Protein AF-A0AAU7ZSG3-F1 (afdb_monomer_lite)

Secondary structure (DSSP, 8-state):
---EEEEEEEE-TTT--EEEEEEETTEEEEEEEEEES----EEEE--TTS-SPPEEEE---HHHHHHHTSS--

Organism: NCBI:txid3069686

Radius of gyration: 14.84 Å; chains: 1; bounding box: 44×33×29 Å

pLDDT: mean 82.83, std 14.37, range [45.94, 96.75]

Foldseek 3Di:
DAQWDFPAKDADPVQRWIWTWTAGVVGNVDIDIDTPSDDWDWDWDDPPVNDDDIDIDIDDDPVVCVSVVVDDD

Sequence (73 aa):
MSTKTSLKYERDQATGQQVHLYQDVFDEENVYLEIEGFSFDAASSVELSGNGPARLTIRFPNAWARKLGLLES

Structure (mmCIF, N/CA/C/O backbone):
data_AF-A0AAU7ZSG3-F1
#
_entry.id   AF-A0AAU7ZSG3-F1
#
loop_
_atom_site.group_PDB
_atom_site.id
_atom_site.type_symbol
_atom_site.label_atom_id
_atom_site.label_alt_id
_atom_site.label_comp_id
_atom_site.label_asym_id
_atom_site.label_entity_id
_atom_site.label_seq_id
_atom_site.pdbx_PDB_ins_code
_atom_site.Cartn_x
_atom_site.Cartn_y
_atom_site.Cartn_z
_atom_site.occupancy
_atom_site.B_iso_or_equiv
_atom_site.auth_seq_id
_atom_site.auth_comp_id
_atom_site.auth_asym_id
_atom_site.auth_atom_id
_atom_site.pdbx_PDB_model_num
ATOM 1 N N . MET A 1 1 ? 2.649 18.544 10.533 1.00 60.00 1 MET A N 1
ATOM 2 C CA . MET A 1 1 ? 2.616 17.434 11.509 1.00 60.00 1 MET A CA 1
ATOM 3 C C . MET A 1 1 ? 1.713 16.370 10.902 1.00 60.00 1 MET A C 1
ATOM 5 O O . MET A 1 1 ? 0.668 16.754 10.395 1.00 60.00 1 MET A O 1
ATOM 9 N N . SER A 1 2 ? 2.156 15.114 10.802 1.00 79.94 2 SER A N 1
ATOM 10 C CA . SER A 1 2 ? 1.372 14.041 10.162 1.00 79.94 2 SER A CA 1
ATOM 11 C C . SER A 1 2 ? 0.416 13.413 11.177 1.00 79.94 2 SER A C 1
ATOM 13 O O . SER A 1 2 ? 0.825 13.193 12.313 1.00 79.94 2 SER A O 1
ATOM 15 N N . THR A 1 3 ? -0.818 13.122 10.767 1.00 89.81 3 THR A N 1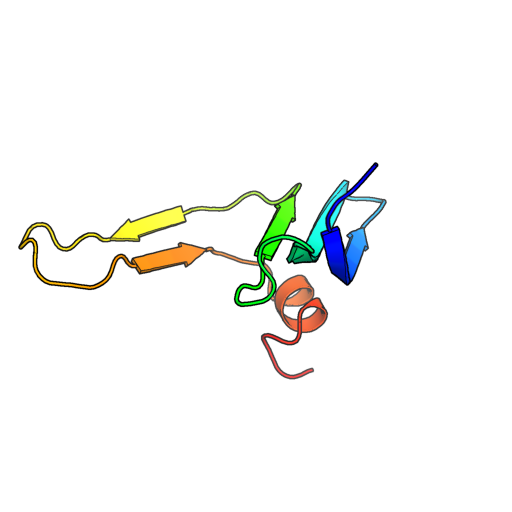
ATOM 16 C CA . THR A 1 3 ? -1.847 12.403 11.548 1.00 89.81 3 THR A CA 1
ATOM 17 C C . THR A 1 3 ? -1.784 10.887 11.343 1.00 89.81 3 THR A C 1
ATOM 19 O O . THR A 1 3 ? -2.560 10.143 11.930 1.00 89.81 3 THR A O 1
ATOM 22 N N . LYS A 1 4 ? -0.849 10.421 10.507 1.00 95.19 4 LYS A N 1
ATOM 23 C CA . LYS A 1 4 ? -0.718 9.020 10.106 1.00 95.19 4 LYS A CA 1
ATOM 24 C C . LYS A 1 4 ? 0.122 8.226 11.102 1.00 95.19 4 LYS A C 1
ATOM 26 O O . LYS A 1 4 ? 1.311 8.509 11.272 1.00 95.19 4 LYS A O 1
ATOM 31 N N . THR A 1 5 ? -0.458 7.173 11.658 1.00 94.88 5 THR A N 1
ATOM 32 C CA . THR A 1 5 ? 0.239 6.130 12.411 1.00 94.88 5 THR A CA 1
ATOM 33 C C . THR A 1 5 ? 0.610 4.993 11.465 1.00 94.88 5 THR A C 1
ATOM 35 O O . THR A 1 5 ? -0.247 4.243 11.000 1.00 94.88 5 THR A O 1
ATOM 38 N N . SER A 1 6 ? 1.898 4.876 11.141 1.00 95.12 6 SER A N 1
ATOM 39 C CA . SER A 1 6 ? 2.401 3.874 10.195 1.00 95.12 6 SER A CA 1
ATOM 40 C C . SER A 1 6 ? 2.267 2.451 10.734 1.00 95.12 6 SER A C 1
ATOM 42 O O . SER A 1 6 ? 2.838 2.126 11.771 1.00 95.12 6 SER A O 1
ATOM 44 N N . LEU A 1 7 ? 1.601 1.589 9.968 1.00 93.56 7 LEU A N 1
ATOM 45 C CA . LEU A 1 7 ? 1.569 0.143 10.191 1.00 93.56 7 LEU A CA 1
ATOM 46 C C . LEU A 1 7 ? 2.646 -0.565 9.366 1.00 93.56 7 LEU A C 1
ATOM 48 O O . LEU A 1 7 ? 3.327 -1.466 9.851 1.00 93.56 7 LEU A O 1
ATOM 52 N N . LYS A 1 8 ? 2.813 -0.149 8.106 1.00 94.06 8 LYS A N 1
ATOM 53 C CA . LYS A 1 8 ? 3.823 -0.694 7.200 1.00 94.06 8 LYS A CA 1
ATOM 54 C C . LYS A 1 8 ? 4.286 0.363 6.220 1.00 94.06 8 LYS A C 1
ATOM 56 O O . LYS A 1 8 ? 3.466 1.066 5.641 1.00 94.06 8 LYS A O 1
ATOM 61 N N . TYR A 1 9 ? 5.590 0.465 6.018 1.00 94.75 9 TYR A N 1
ATOM 62 C CA . TYR A 1 9 ? 6.161 1.421 5.084 1.00 94.75 9 TYR A CA 1
ATOM 63 C C . TYR A 1 9 ? 7.338 0.790 4.360 1.00 94.75 9 TYR A C 1
ATOM 65 O O . TYR A 1 9 ? 8.260 0.286 4.994 1.00 94.75 9 TYR A O 1
ATOM 73 N N . GLU A 1 10 ? 7.295 0.827 3.035 1.00 95.12 10 GLU A N 1
ATOM 74 C CA . GLU A 1 10 ? 8.340 0.293 2.171 1.00 95.12 10 GLU A CA 1
ATOM 75 C C . GLU A 1 10 ? 8.597 1.285 1.046 1.00 95.12 10 GLU A C 1
ATOM 77 O O . GLU A 1 10 ? 7.660 1.770 0.409 1.00 95.12 10 GLU A O 1
ATOM 82 N N . ARG A 1 11 ? 9.871 1.568 0.778 1.00 94.69 11 ARG A N 1
ATOM 83 C CA . ARG A 1 11 ? 10.286 2.496 -0.274 1.00 94.69 11 ARG A CA 1
ATOM 84 C C . ARG A 1 11 ? 11.491 1.958 -1.020 1.00 94.69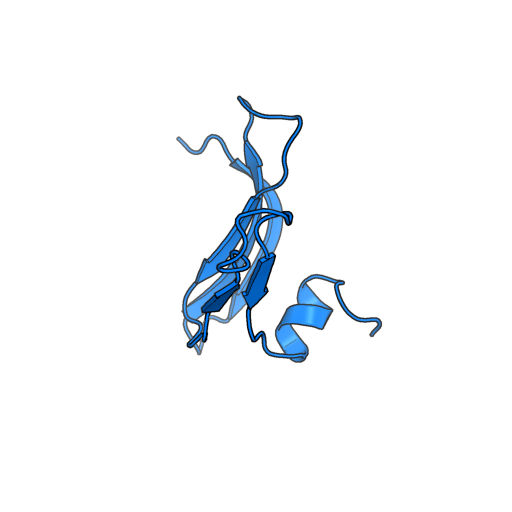 11 ARG A C 1
ATOM 86 O O . ARG A 1 11 ? 12.457 1.498 -0.419 1.00 94.69 11 ARG A O 1
ATOM 93 N N . ASP A 1 12 ? 11.440 2.068 -2.336 1.00 93.12 12 ASP A N 1
ATOM 94 C CA . ASP A 1 12 ? 12.549 1.782 -3.227 1.00 93.12 12 ASP A CA 1
ATOM 95 C C . ASP A 1 12 ? 13.158 3.109 -3.701 1.00 93.12 12 ASP A C 1
ATOM 97 O O . ASP A 1 12 ? 12.515 3.911 -4.377 1.00 93.12 12 ASP A O 1
ATOM 101 N N . GLN A 1 13 ? 14.405 3.367 -3.302 1.00 93.00 13 GLN A N 1
ATOM 102 C CA . GLN A 1 13 ? 15.104 4.619 -3.612 1.00 93.00 13 GLN A CA 1
ATOM 103 C C . GLN A 1 13 ? 15.488 4.739 -5.094 1.00 93.00 13 GLN A C 1
ATOM 105 O O . GLN A 1 13 ? 15.620 5.852 -5.592 1.00 93.00 13 GLN A O 1
ATOM 110 N N . ALA A 1 14 ? 15.674 3.620 -5.799 1.00 92.75 14 ALA A N 1
ATOM 111 C CA . ALA A 1 14 ? 16.113 3.625 -7.193 1.00 92.75 14 ALA A CA 1
ATOM 112 C C . AL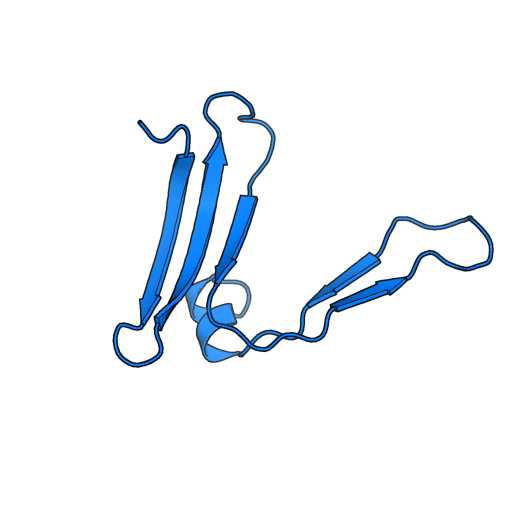A A 1 14 ? 14.959 3.956 -8.147 1.00 92.75 14 ALA A C 1
ATOM 114 O O . ALA A 1 14 ? 15.147 4.648 -9.144 1.00 92.75 14 ALA A O 1
ATOM 115 N N . THR A 1 15 ? 13.763 3.463 -7.833 1.00 89.25 15 THR A N 1
ATOM 116 C CA . THR A 1 15 ? 12.558 3.654 -8.654 1.00 89.25 15 THR A CA 1
ATOM 117 C C . THR A 1 15 ? 11.657 4.778 -8.149 1.00 89.25 15 THR A C 1
ATOM 119 O O . THR A 1 15 ? 10.789 5.238 -8.886 1.00 89.25 15 THR A O 1
ATOM 122 N N . GLY A 1 16 ? 11.829 5.211 -6.896 1.00 90.94 16 GLY A N 1
ATOM 123 C CA . GLY A 1 16 ? 10.932 6.159 -6.234 1.00 90.94 16 GLY A CA 1
ATOM 124 C C . GLY A 1 16 ? 9.587 5.554 -5.818 1.00 90.94 16 GLY A C 1
ATOM 125 O O . GLY A 1 16 ? 8.741 6.276 -5.300 1.00 90.94 16 GLY A O 1
ATOM 126 N N . GLN A 1 17 ? 9.383 4.249 -6.019 1.00 93.12 17 GLN A N 1
ATOM 127 C CA . GLN A 1 17 ? 8.160 3.555 -5.627 1.00 93.12 17 GLN A CA 1
ATOM 128 C C . GLN A 1 17 ? 8.056 3.441 -4.110 1.00 93.12 17 GLN A C 1
ATOM 130 O O . GLN A 1 17 ? 9.040 3.126 -3.432 1.00 93.12 17 GLN A O 1
ATOM 135 N N . GLN A 1 18 ? 6.856 3.641 -3.573 1.00 94.38 18 GLN A N 1
AT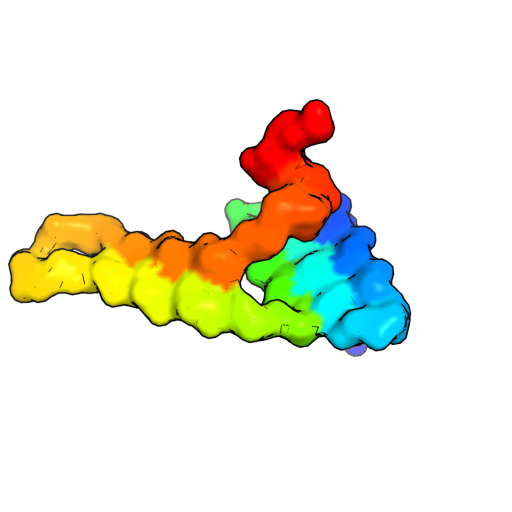OM 136 C CA . GLN A 1 18 ? 6.601 3.440 -2.153 1.00 94.38 18 GLN A CA 1
ATOM 137 C C . GLN A 1 18 ? 5.182 2.964 -1.864 1.00 94.38 18 GLN A C 1
ATOM 139 O O . GLN A 1 18 ? 4.232 3.301 -2.571 1.00 94.38 18 GLN A O 1
ATOM 144 N N . VAL A 1 19 ? 5.051 2.205 -0.780 1.00 93.75 19 VAL A N 1
ATOM 145 C CA . VAL A 1 19 ? 3.763 1.864 -0.180 1.00 93.75 19 VAL A CA 1
ATOM 146 C C . VAL A 1 19 ? 3.745 2.247 1.288 1.00 93.75 19 VAL A C 1
ATOM 148 O O . VAL A 1 19 ? 4.726 2.042 2.008 1.00 93.75 19 VAL A O 1
ATOM 151 N N . HIS A 1 20 ? 2.613 2.775 1.736 1.00 95.06 20 HIS A N 1
ATOM 152 C CA . HIS A 1 20 ? 2.389 3.164 3.120 1.00 95.06 20 HIS A CA 1
ATOM 153 C C . HIS A 1 20 ? 1.018 2.667 3.566 1.00 95.06 20 HIS A C 1
ATOM 155 O O . HIS A 1 20 ? -0.008 3.167 3.121 1.00 95.06 20 HIS A O 1
ATOM 161 N N . LEU A 1 21 ? 1.012 1.662 4.438 1.00 95.38 21 LEU A N 1
ATOM 162 C CA . LEU A 1 21 ? -0.171 1.241 5.173 1.00 95.38 21 LEU A CA 1
ATOM 163 C C . LEU A 1 21 ? -0.178 1.969 6.519 1.00 95.38 21 LEU A C 1
ATOM 165 O O . LEU A 1 21 ? 0.787 1.853 7.282 1.00 95.38 21 LEU A O 1
ATOM 169 N N . TYR A 1 22 ? -1.239 2.705 6.821 1.00 95.31 22 TYR A N 1
ATOM 170 C CA . TYR A 1 22 ? -1.349 3.483 8.054 1.00 95.31 22 TYR A CA 1
ATOM 171 C C . TYR A 1 22 ? -2.788 3.560 8.570 1.00 95.31 22 TYR A C 1
ATOM 173 O O . TYR A 1 22 ? -3.735 3.279 7.840 1.00 95.31 22 TYR A O 1
ATOM 181 N N . GLN A 1 23 ? -2.937 3.959 9.829 1.00 96.75 23 GLN A N 1
ATOM 182 C CA . GLN A 1 23 ? -4.198 4.429 10.413 1.00 96.75 23 GLN A CA 1
ATOM 183 C C . GLN A 1 23 ? -4.113 5.936 10.623 1.00 96.75 23 GLN A C 1
ATOM 185 O O . GLN A 1 23 ? -3.026 6.454 10.897 1.00 96.75 23 GLN A O 1
ATOM 190 N N . ASP A 1 24 ? -5.225 6.648 10.492 1.00 94.75 24 ASP A N 1
ATOM 191 C CA . ASP A 1 24 ? -5.276 8.054 10.887 1.00 94.75 24 ASP A CA 1
ATOM 192 C C . ASP A 1 24 ? -5.708 8.151 12.355 1.00 94.75 24 ASP A C 1
ATOM 194 O O . ASP A 1 24 ? -6.619 7.446 12.781 1.00 94.75 24 ASP A O 1
ATOM 198 N N . VAL A 1 25 ? -5.060 9.011 13.144 1.00 92.19 25 VAL A N 1
ATOM 199 C CA . VAL A 1 25 ? -5.407 9.209 14.568 1.00 92.19 25 VAL A CA 1
ATOM 200 C C . VAL A 1 25 ? -6.826 9.744 14.779 1.00 92.19 25 VAL A C 1
ATOM 202 O O . VAL A 1 25 ? -7.338 9.690 15.892 1.00 92.19 25 VAL A O 1
ATOM 205 N N . PHE A 1 26 ? -7.458 10.286 13.739 1.00 93.38 26 PHE A N 1
ATOM 206 C CA . PHE A 1 26 ? -8.846 10.738 13.780 1.00 93.38 26 PHE A CA 1
ATOM 207 C C . PHE A 1 26 ? -9.831 9.734 13.162 1.00 93.38 26 PHE A C 1
ATOM 209 O O . PHE A 1 26 ? -11.031 9.998 13.163 1.00 93.38 26 PHE A O 1
ATOM 216 N N . ASP A 1 27 ? -9.342 8.602 12.648 1.00 92.75 27 ASP A N 1
ATOM 217 C CA . ASP A 1 27 ? -10.137 7.545 12.017 1.00 92.75 27 ASP A CA 1
ATOM 218 C C . ASP A 1 27 ? -9.522 6.163 12.303 1.00 92.75 27 ASP A C 1
ATOM 220 O O . ASP A 1 27 ? -8.971 5.484 11.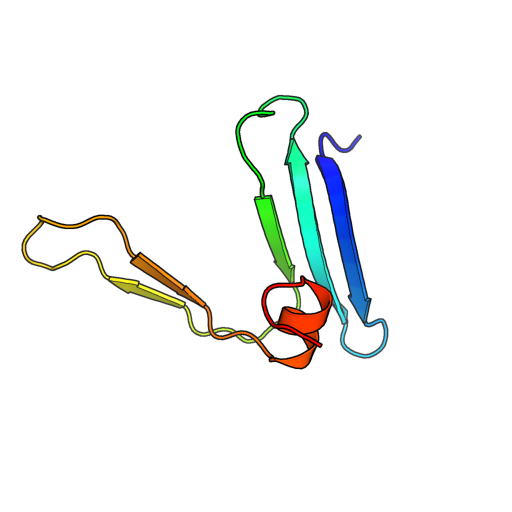433 1.00 92.75 27 ASP A O 1
ATOM 224 N N . GLU A 1 28 ? -9.582 5.767 13.575 1.00 89.12 28 GLU A N 1
ATOM 225 C CA . GLU A 1 28 ? -8.958 4.535 14.071 1.00 89.12 28 GLU A CA 1
ATOM 226 C C . GLU A 1 28 ? -9.649 3.256 13.558 1.00 89.12 28 GLU A C 1
ATOM 228 O O . GLU A 1 28 ? -9.060 2.173 13.603 1.00 89.12 28 GLU A O 1
ATOM 233 N N . GLU A 1 29 ? -10.881 3.370 13.047 1.00 95.06 29 GLU A N 1
ATOM 234 C CA . GLU A 1 29 ? -11.669 2.245 12.528 1.00 95.06 29 GLU A CA 1
ATOM 235 C C . GLU A 1 29 ? -11.211 1.784 11.136 1.00 95.06 29 GLU A C 1
ATOM 237 O O . GLU A 1 29 ? -11.537 0.670 10.719 1.00 95.06 29 GLU A O 1
ATOM 242 N N . ASN A 1 30 ? -10.434 2.606 10.423 1.00 94.38 30 ASN A N 1
ATOM 243 C CA . ASN A 1 30 ? -10.031 2.341 9.047 1.00 94.38 30 ASN A CA 1
ATOM 244 C C . ASN A 1 30 ? -8.509 2.255 8.884 1.00 94.38 30 ASN A C 1
ATOM 246 O O . ASN A 1 30 ? -7.723 2.875 9.601 1.00 94.38 30 ASN A O 1
ATOM 250 N N . VAL A 1 31 ? -8.085 1.487 7.878 1.00 94.06 31 VAL A N 1
ATOM 251 C CA . VAL A 1 31 ? -6.697 1.450 7.405 1.00 94.06 31 VAL A CA 1
ATOM 252 C C . VAL A 1 31 ? -6.615 2.022 6.001 1.00 94.06 31 VAL A C 1
ATOM 254 O O . VAL A 1 31 ? -7.466 1.774 5.148 1.00 94.06 31 VAL A O 1
ATOM 257 N N . TYR A 1 32 ? -5.544 2.757 5.753 1.00 94.12 32 TYR A N 1
ATOM 258 C CA . TYR A 1 32 ? -5.289 3.449 4.506 1.00 94.12 32 TYR A CA 1
ATOM 259 C C . TYR A 1 32 ? -4.057 2.849 3.854 1.00 94.12 32 TYR A C 1
ATOM 261 O O . TYR A 1 32 ? -3.004 2.751 4.484 1.00 94.12 32 TYR A O 1
ATOM 269 N N . LEU A 1 33 ? -4.191 2.447 2.591 1.00 92.38 33 LEU A N 1
ATOM 270 C CA . LEU A 1 33 ? -3.084 1.974 1.772 1.00 92.38 33 LEU A CA 1
ATOM 271 C C . LEU A 1 33 ? -2.771 3.018 0.701 1.00 92.38 33 LEU A C 1
ATOM 273 O O . LEU A 1 33 ? -3.494 3.147 -0.286 1.00 92.38 33 LEU A O 1
ATOM 277 N N . GLU A 1 34 ? -1.670 3.733 0.886 1.00 92.19 34 GLU A N 1
ATOM 278 C CA . GLU A 1 34 ? -1.102 4.621 -0.122 1.00 92.19 34 GLU A CA 1
ATOM 279 C C . GLU A 1 34 ? -0.073 3.878 -0.973 1.00 92.19 34 GLU A C 1
ATOM 281 O O . GLU A 1 34 ? 0.763 3.126 -0.467 1.00 92.19 34 GLU A O 1
ATOM 286 N N . ILE A 1 35 ? -0.152 4.097 -2.284 1.00 90.44 35 ILE A N 1
ATOM 287 C CA . ILE A 1 35 ? 0.696 3.480 -3.302 1.00 90.44 35 ILE A CA 1
ATOM 288 C C . ILE A 1 35 ? 1.168 4.602 -4.233 1.00 90.44 35 ILE A C 1
ATOM 290 O O . ILE A 1 35 ? 0.348 5.247 -4.883 1.00 90.44 35 ILE A O 1
ATOM 294 N N . GLU A 1 36 ? 2.477 4.840 -4.314 1.00 91.00 36 GLU A N 1
ATOM 295 C CA . GLU A 1 36 ? 3.060 5.954 -5.075 1.00 91.00 36 GLU A CA 1
ATOM 296 C C . GLU A 1 36 ? 4.204 5.482 -5.980 1.00 91.00 36 GLU A C 1
ATOM 298 O O . GLU A 1 36 ? 4.965 4.580 -5.631 1.00 91.00 36 GLU A O 1
ATOM 303 N N . GLY A 1 37 ? 4.319 6.087 -7.166 1.00 87.62 37 GLY A N 1
ATOM 304 C CA . GLY A 1 37 ? 5.365 5.761 -8.144 1.00 87.62 37 GLY A CA 1
ATOM 305 C C . GLY A 1 37 ? 5.081 4.515 -8.994 1.00 87.62 37 GLY A C 1
ATOM 306 O O . GLY A 1 37 ? 5.956 4.052 -9.726 1.00 87.62 37 GLY A O 1
ATOM 307 N N . PHE A 1 38 ? 3.866 3.964 -8.921 1.00 84.62 38 PHE A N 1
ATOM 308 C CA . PHE A 1 38 ? 3.441 2.806 -9.708 1.00 84.62 38 PHE A CA 1
ATOM 309 C C . PHE A 1 38 ? 2.622 3.238 -10.920 1.00 84.62 38 PHE A C 1
ATOM 311 O O . PHE A 1 38 ? 1.688 4.028 -10.799 1.00 84.62 38 PHE A O 1
ATOM 318 N N . SER A 1 39 ? 2.903 2.651 -12.082 1.00 75.50 39 SER A N 1
ATOM 319 C CA . SER A 1 39 ? 1.930 2.626 -13.173 1.00 75.50 39 SER A CA 1
ATOM 320 C C . SER A 1 39 ? 0.855 1.601 -12.825 1.00 75.50 39 SER A C 1
ATOM 322 O O . SER A 1 39 ? 1.160 0.413 -12.702 1.00 75.50 39 SER A O 1
ATOM 324 N N . PHE A 1 40 ? -0.389 2.042 -12.652 1.00 67.50 40 PHE A N 1
ATOM 325 C CA . PHE A 1 40 ? -1.510 1.148 -12.379 1.00 67.50 40 PHE A CA 1
ATOM 326 C C . PHE A 1 40 ? -2.655 1.392 -13.357 1.00 67.50 40 PHE A C 1
ATOM 328 O O . PHE A 1 40 ? -2.894 2.516 -13.789 1.00 67.50 40 PHE A O 1
ATOM 335 N N . ASP A 1 41 ? -3.374 0.314 -13.663 1.00 65.31 41 ASP A N 1
ATOM 336 C CA . ASP A 1 41 ? -4.699 0.381 -14.265 1.00 65.31 41 ASP A CA 1
ATOM 337 C C . ASP A 1 41 ? -5.698 0.142 -13.136 1.00 65.31 41 ASP A C 1
ATOM 339 O O . ASP A 1 41 ? -5.620 -0.879 -12.442 1.00 65.31 41 ASP A O 1
ATOM 343 N N . ALA A 1 42 ? -6.603 1.095 -12.930 1.00 63.34 42 ALA A N 1
ATOM 344 C CA . ALA A 1 42 ? -7.738 0.930 -12.039 1.00 63.34 42 ALA A CA 1
ATOM 345 C C . ALA A 1 42 ? -9.008 0.846 -12.878 1.00 63.34 42 ALA A C 1
ATOM 347 O O . ALA A 1 42 ? -9.325 1.756 -13.642 1.00 63.34 42 ALA A O 1
ATOM 348 N N . ALA A 1 43 ? -9.741 -0.248 -12.716 1.00 61.28 43 ALA A N 1
ATOM 349 C CA . ALA A 1 43 ? -11.097 -0.366 -13.221 1.00 61.28 43 ALA A CA 1
ATOM 350 C C . ALA A 1 43 ? -12.040 -0.347 -12.021 1.00 61.28 43 ALA A C 1
ATOM 352 O O . ALA A 1 43 ? -11.936 -1.198 -11.129 1.00 61.28 43 ALA A O 1
ATOM 353 N N . SER A 1 44 ? -12.943 0.631 -11.995 1.00 59.25 44 SER A N 1
ATOM 354 C CA . SER A 1 44 ? -14.114 0.581 -11.133 1.00 59.25 44 SER A CA 1
ATOM 355 C C . SER A 1 44 ? -15.240 -0.104 -11.898 1.00 59.25 44 SER A C 1
ATOM 357 O O . SER A 1 44 ? -15.569 0.265 -13.025 1.00 59.25 44 SER A O 1
ATOM 359 N N . SER A 1 45 ? -15.823 -1.137 -11.300 1.00 56.72 45 SER A N 1
ATOM 360 C CA . SER A 1 45 ? -17.097 -1.669 -11.769 1.00 56.72 45 SER A CA 1
ATOM 361 C C . SER A 1 45 ? -18.143 -1.272 -10.744 1.00 56.72 45 SER A C 1
ATOM 363 O O . SER A 1 45 ? -18.175 -1.791 -9.629 1.00 56.72 45 SER A O 1
ATOM 365 N N . VAL A 1 46 ? -18.954 -0.290 -11.120 1.00 54.72 46 VAL A N 1
ATOM 366 C CA . VAL A 1 46 ? -20.333 -0.219 -10.654 1.00 54.72 46 VAL A CA 1
ATOM 367 C C . VAL A 1 46 ? -21.083 -1.038 -11.690 1.00 54.72 46 VAL A C 1
ATOM 369 O O . VAL A 1 46 ? -20.963 -0.743 -12.883 1.00 54.72 46 VAL A O 1
ATOM 372 N N . GLU A 1 47 ? -21.775 -2.107 -11.303 1.00 49.00 47 GLU A N 1
ATOM 373 C CA . GLU A 1 47 ? -22.678 -2.735 -12.261 1.00 49.00 47 GLU A CA 1
ATOM 374 C C . GLU A 1 47 ? -23.598 -1.638 -12.815 1.00 49.00 47 GLU A C 1
ATOM 376 O O . GLU A 1 47 ? -24.254 -0.927 -12.055 1.00 49.00 47 GLU A O 1
ATOM 381 N N . LEU A 1 48 ? -23.668 -1.506 -14.143 1.00 45.94 48 LEU A N 1
ATOM 382 C CA . LEU A 1 48 ? -24.603 -0.606 -14.834 1.00 45.94 48 LEU A CA 1
ATOM 383 C C . LEU A 1 48 ? -26.085 -0.915 -14.488 1.00 45.94 48 LEU A C 1
ATOM 385 O O . LEU A 1 48 ? -26.979 -0.208 -14.943 1.00 45.94 48 LEU A O 1
ATOM 389 N N . SER A 1 49 ? -26.337 -1.960 -13.682 1.00 53.31 49 SER A N 1
ATOM 390 C CA . SER A 1 49 ? -27.612 -2.373 -13.084 1.00 53.31 49 SER A CA 1
ATOM 391 C C . SER A 1 49 ? -27.964 -1.645 -11.770 1.00 53.31 49 SER A C 1
ATOM 393 O O . SER A 1 49 ? -29.101 -1.746 -11.316 1.00 53.31 49 SER A O 1
ATOM 395 N N . GLY A 1 50 ? -27.016 -0.944 -11.132 1.00 53.19 50 GLY A N 1
ATOM 396 C CA . GLY A 1 50 ? -27.220 -0.268 -9.843 1.00 53.19 50 GLY A CA 1
ATOM 397 C C . GLY A 1 50 ? -27.270 -1.183 -8.609 1.00 53.19 50 GLY A C 1
ATOM 398 O O . GLY A 1 50 ? -27.433 -0.671 -7.505 1.00 53.19 50 GLY A O 1
ATOM 399 N N . ASN A 1 51 ? -27.098 -2.502 -8.756 1.00 56.75 51 ASN A N 1
ATOM 400 C CA . ASN A 1 51 ? -27.126 -3.456 -7.644 1.00 56.75 51 ASN A CA 1
ATOM 401 C C . ASN A 1 51 ? -25.787 -4.192 -7.502 1.00 56.75 51 ASN A C 1
ATOM 403 O O . ASN A 1 51 ? -25.597 -5.278 -8.033 1.00 56.75 51 ASN A O 1
ATOM 407 N N . GLY A 1 52 ? -24.861 -3.616 -6.734 1.00 62.66 52 GLY A N 1
ATOM 408 C CA . GLY A 1 52 ? -23.638 -4.296 -6.308 1.00 62.66 52 GLY A CA 1
ATOM 409 C C . GLY A 1 52 ? -22.684 -3.364 -5.554 1.00 62.66 52 GLY A C 1
ATOM 410 O O . GLY A 1 52 ? -22.688 -2.159 -5.813 1.00 62.66 52 GLY A O 1
ATOM 411 N N . PRO A 1 53 ? -21.871 -3.879 -4.611 1.00 64.94 53 PRO A N 1
ATOM 412 C CA . PRO A 1 53 ? -20.853 -3.074 -3.946 1.00 64.94 53 PRO A CA 1
ATOM 413 C C . PRO A 1 53 ? -19.839 -2.555 -4.971 1.00 64.94 53 PRO A C 1
ATOM 415 O O . PRO A 1 53 ? -19.452 -3.274 -5.894 1.00 64.94 53 PRO A O 1
ATOM 418 N N . ALA A 1 54 ? -19.394 -1.308 -4.799 1.00 69.12 54 ALA A N 1
ATOM 419 C CA . ALA A 1 54 ? -18.372 -0.721 -5.655 1.00 69.12 54 ALA A CA 1
ATOM 420 C C . ALA A 1 54 ? -17.109 -1.593 -5.629 1.00 69.12 54 ALA A C 1
ATOM 422 O O . ALA A 1 54 ? -16.524 -1.829 -4.570 1.00 69.12 54 ALA A O 1
ATOM 423 N N . ARG A 1 55 ? -16.685 -2.079 -6.800 1.00 70.88 55 ARG A N 1
ATOM 424 C CA . ARG A 1 55 ? -15.476 -2.895 -6.924 1.00 70.88 55 ARG A CA 1
ATOM 425 C C . ARG A 1 55 ? -14.336 -2.058 -7.481 1.00 70.88 55 ARG A C 1
ATOM 427 O O . ARG A 1 55 ? -14.432 -1.569 -8.604 1.00 70.88 55 ARG A O 1
ATOM 434 N N . LEU A 1 56 ? -13.240 -1.972 -6.730 1.00 74.31 56 LEU A N 1
ATOM 435 C CA . LEU A 1 56 ? -11.962 -1.429 -7.185 1.00 74.31 56 LEU A CA 1
ATOM 436 C C . LEU A 1 56 ? -10.978 -2.580 -7.415 1.00 74.31 56 LEU A C 1
ATOM 438 O O . LEU A 1 56 ? -10.753 -3.393 -6.522 1.00 74.31 56 LEU A O 1
ATOM 442 N N . THR A 1 57 ? -10.391 -2.652 -8.610 1.00 77.75 57 THR A N 1
ATOM 443 C CA . THR A 1 57 ? -9.298 -3.593 -8.909 1.00 77.75 57 THR A CA 1
ATOM 444 C C . THR A 1 57 ? -8.033 -2.808 -9.225 1.00 77.75 57 THR A C 1
ATOM 446 O O . THR A 1 57 ? -8.063 -1.952 -10.105 1.00 77.75 57 THR A O 1
ATOM 449 N N . ILE A 1 58 ? -6.934 -3.114 -8.529 1.00 79.31 58 ILE A N 1
ATOM 450 C CA . ILE A 1 58 ? -5.617 -2.497 -8.738 1.00 79.31 58 ILE A CA 1
ATOM 451 C C . ILE A 1 58 ? -4.651 -3.580 -9.212 1.00 79.31 58 ILE A C 1
ATOM 453 O O . ILE A 1 58 ? -4.441 -4.580 -8.523 1.00 79.31 58 ILE A O 1
ATOM 457 N N . ARG A 1 59 ? -4.034 -3.382 -10.382 1.00 83.50 59 ARG A N 1
ATOM 458 C CA . ARG A 1 59 ? -2.911 -4.221 -10.818 1.00 83.50 59 ARG A CA 1
ATOM 459 C C . ARG A 1 59 ? -1.652 -3.813 -10.053 1.00 83.50 59 ARG A C 1
ATOM 461 O O . ARG A 1 59 ? -1.217 -2.671 -10.165 1.00 83.50 59 ARG A O 1
ATOM 468 N N . PHE A 1 60 ? -1.057 -4.750 -9.316 1.00 84.25 60 PHE A N 1
ATOM 469 C CA . PHE A 1 60 ? 0.058 -4.469 -8.413 1.00 84.25 60 PHE A CA 1
ATOM 470 C C . PHE A 1 60 ? 1.202 -5.491 -8.567 1.00 84.25 60 PHE A C 1
ATOM 472 O O . PHE A 1 60 ? 0.918 -6.685 -8.679 1.00 84.25 60 PHE A O 1
ATOM 479 N N . PRO A 1 61 ? 2.491 -5.086 -8.600 1.00 88.44 61 PRO A N 1
ATOM 480 C CA . PRO A 1 61 ? 3.591 -6.033 -8.787 1.00 88.44 61 PRO A CA 1
ATOM 481 C C . PRO A 1 61 ? 3.721 -7.031 -7.626 1.00 88.44 61 PRO A C 1
ATOM 483 O O . PRO A 1 61 ? 3.746 -6.635 -6.460 1.00 88.44 61 PRO A O 1
ATOM 486 N N . ASN A 1 62 ? 3.927 -8.318 -7.934 1.00 90.38 62 ASN A N 1
ATOM 487 C CA . ASN A 1 62 ? 4.034 -9.382 -6.923 1.00 90.38 62 ASN A CA 1
ATOM 488 C C . ASN A 1 62 ? 5.107 -9.115 -5.856 1.00 90.38 62 ASN A C 1
ATOM 490 O O . ASN A 1 62 ? 4.910 -9.451 -4.691 1.00 90.38 62 ASN A O 1
ATOM 494 N N . ALA A 1 63 ? 6.241 -8.512 -6.231 1.00 90.75 63 ALA A N 1
ATOM 495 C CA . ALA A 1 63 ? 7.304 -8.174 -5.283 1.00 90.75 63 ALA A CA 1
ATOM 496 C C . ALA A 1 63 ? 6.801 -7.232 -4.178 1.00 90.75 63 ALA A C 1
ATOM 498 O O . ALA A 1 63 ? 7.079 -7.449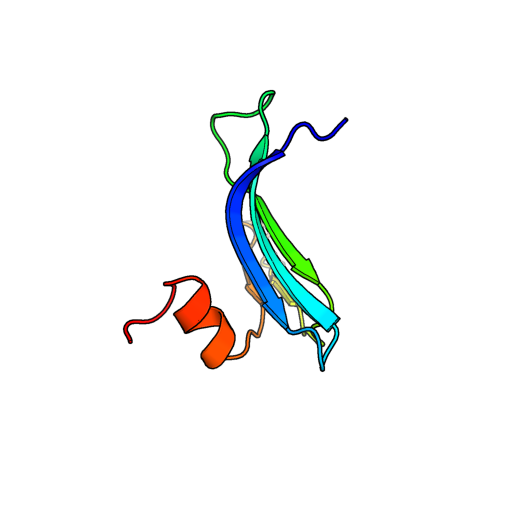 -3.001 1.00 90.75 63 ALA A O 1
ATOM 499 N N . TRP A 1 64 ? 6.004 -6.229 -4.544 1.00 90.81 64 TRP A N 1
ATOM 500 C CA . TRP A 1 64 ? 5.419 -5.297 -3.591 1.00 90.81 64 TRP A CA 1
ATOM 501 C C . TRP A 1 64 ? 4.229 -5.895 -2.839 1.00 90.81 64 TRP A C 1
ATOM 503 O O . TRP A 1 64 ? 4.066 -5.620 -1.655 1.00 90.81 64 TRP A O 1
ATOM 513 N N . ALA A 1 65 ? 3.443 -6.769 -3.475 1.00 89.94 65 ALA A N 1
ATOM 514 C CA . ALA A 1 65 ? 2.378 -7.508 -2.797 1.00 89.94 65 ALA A CA 1
ATOM 515 C C . ALA A 1 65 ? 2.930 -8.394 -1.662 1.00 89.94 65 ALA A C 1
ATOM 517 O O . ALA A 1 65 ? 2.389 -8.383 -0.558 1.00 89.94 65 ALA A O 1
ATOM 518 N N . ARG A 1 66 ? 4.058 -9.084 -1.888 1.00 91.12 66 ARG A N 1
ATOM 519 C CA . ARG A 1 66 ? 4.788 -9.807 -0.829 1.00 91.12 66 ARG A CA 1
ATOM 520 C C . ARG A 1 66 ? 5.319 -8.869 0.245 1.00 91.12 66 ARG A C 1
ATOM 522 O O . ARG A 1 66 ? 5.122 -9.135 1.426 1.00 91.12 66 ARG A O 1
ATOM 529 N N . LYS A 1 67 ? 5.931 -7.741 -0.147 1.00 89.69 67 LYS A N 1
ATOM 530 C CA . LYS A 1 67 ? 6.367 -6.716 0.812 1.00 89.69 67 LYS A CA 1
ATOM 531 C C . LYS A 1 67 ? 5.214 -6.238 1.674 1.00 89.69 67 LYS A C 1
ATOM 533 O O . LYS A 1 67 ? 5.436 -6.049 2.852 1.00 89.69 67 LYS A O 1
ATOM 538 N N . LEU A 1 68 ? 3.996 -6.112 1.147 1.00 87.94 68 LEU A N 1
ATOM 539 C CA . LEU A 1 68 ? 2.802 -5.776 1.927 1.00 87.94 68 LEU A CA 1
ATOM 540 C C . LEU A 1 68 ? 2.254 -6.948 2.754 1.00 87.94 68 LEU A C 1
ATOM 542 O O . LEU A 1 68 ? 1.614 -6.702 3.770 1.00 87.94 68 LEU A O 1
ATOM 546 N N . GLY A 1 69 ? 2.600 -8.192 2.427 1.00 89.19 69 GLY A N 1
ATOM 547 C CA . GLY A 1 69 ? 2.058 -9.397 3.064 1.00 89.19 69 GLY A CA 1
ATOM 548 C C . GLY A 1 69 ? 0.718 -9.844 2.474 1.00 89.19 69 GLY A C 1
ATOM 549 O O . GLY A 1 69 ? -0.009 -10.591 3.114 1.00 89.19 69 GLY A O 1
ATOM 550 N N . LEU A 1 70 ? 0.378 -9.377 1.266 1.00 87.75 70 LEU A N 1
ATOM 551 C CA . LEU A 1 70 ? -0.832 -9.776 0.531 1.00 87.75 70 LEU A CA 1
ATOM 552 C C . LEU A 1 70 ? -0.679 -11.141 -0.151 1.00 87.75 70 LEU A C 1
ATOM 554 O O . LEU A 1 70 ? -1.666 -11.764 -0.530 1.00 87.75 70 LEU A O 1
ATOM 558 N N . LEU A 1 71 ? 0.565 -11.572 -0.348 1.00 89.50 71 LEU A N 1
ATOM 559 C CA . LEU A 1 71 ? 0.933 -12.885 -0.856 1.00 89.50 71 LEU A CA 1
ATOM 560 C C . LEU A 1 71 ? 1.877 -13.537 0.152 1.00 89.50 71 LEU A C 1
ATOM 562 O O . LEU A 1 71 ? 2.701 -12.843 0.758 1.00 89.50 71 LEU A O 1
ATOM 566 N N . GLU A 1 72 ? 1.782 -14.858 0.287 1.00 84.31 72 GLU A N 1
ATOM 567 C CA . GLU A 1 72 ? 2.784 -15.642 1.010 1.00 84.31 72 GLU A CA 1
ATOM 568 C C . GLU A 1 72 ? 4.164 -15.511 0.337 1.00 84.31 72 GLU A C 1
ATOM 570 O O . GLU A 1 72 ? 4.270 -15.184 -0.853 1.00 84.31 72 GLU A O 1
ATOM 575 N N . SER A 1 73 ? 5.220 -15.689 1.141 1.00 60.38 73 SER A N 1
ATOM 576 C CA . SER A 1 73 ? 6.622 -15.478 0.740 1.00 60.38 73 SER A CA 1
ATOM 577 C C . SER A 1 73 ? 7.034 -16.412 -0.391 1.00 60.38 73 SER A C 1
ATOM 579 O O . SER A 1 73 ? 6.946 -17.638 -0.182 1.00 60.38 73 SER A O 1
#